Protein AF-0000000066808444 (afdb_homodimer)

Organism: Glycine max (NCBI:txid3847)

Foldseek 3Di:
DVVLLVVLLVVCVVVVQQDPVGGHLVSLQSSQVVVCVVVVHHGDSVNSVVVVVVVVVVVVVVCVVVVVVCPPPCVVPPPPD/DVVLLVVLLVVCVVVVQADPVGGHLVSLQSSQVSVCVVVVHHGDSVNSVVVVVVVVVVCVVVCVVVVVVPPPPPVVPPPPD

Radius of gyration: 19.54 Å; Cα contacts (8 Å, |Δi|>4): 117; chains: 2; bounding box: 28×51×64 Å

Sequence (162 aa):
MERVLADVLRDQRNLGNKGNGGWKRSALNAAATMLSTSFNVNVTSDNVKNRIKLWRSWYGIVSGILGQSGFDWDGTKHMITMERVLADVLRDQRNLGNKGNGGWKRSALNAAATMLSTSFNVNVTSDNVKNRIKLWRSWYGIVSGILGQSGFDWDGTKHMIT

Secondary structure (DSSP, 8-state):
-HHHHHHHHHHHHHTT-EETTEE-HHHHHHHHHHHHHHHTS---HHHHHHHHHHHHHHHHHHHHHHTTT------TT----/-HHHHHHHHHHHHHTT-EETTEE-HHHHHHHHHHHHHHHTS---HHHHHHHHHHHHHHHHHHHHHHTGGG-----TT----

Solvent-accessible surface area (backbone atoms only — not comparable to full-atom values): 9284 Å² total; per-residue (Å²): 107,70,65,58,52,50,50,44,48,38,52,33,42,76,73,60,38,46,56,98,89,41,72,38,68,67,42,34,42,49,42,15,50,50,52,15,67,76,67,74,50,91,49,46,40,67,55,46,52,53,48,51,52,49,50,52,54,50,48,54,54,52,31,64,58,71,46,56,71,64,70,65,70,75,62,75,63,72,68,69,125,108,69,65,58,52,49,51,45,48,38,53,34,40,74,74,60,38,47,57,98,88,41,71,37,68,67,41,35,41,50,42,13,50,50,51,14,66,76,65,73,49,93,51,46,39,67,56,46,50,53,50,51,51,50,50,52,55,49,46,53,54,50,32,64,58,70,46,57,74,62,68,65,70,72,66,74,66,71,68,69,125

pLDDT: mean 84.67, std 22.44, range [22.64, 98.81]

Structure (mmCIF, N/CA/C/O backbone):
data_AF-0000000066808444-model_v1
#
loop_
_entity.id
_entity.type
_entity.pdbx_description
1 polymer 'Myb/SANT-like domain-containing protein'
#
loop_
_atom_site.group_PDB
_atom_site.id
_atom_site.type_symbol
_atom_site.label_atom_id
_atom_site.label_alt_id
_atom_site.label_comp_id
_atom_site.label_asym_id
_atom_site.label_entity_id
_atom_site.label_seq_id
_atom_site.pdbx_PDB_ins_code
_atom_site.Cartn_x
_atom_site.Cartn_y
_atom_site.Cartn_z
_atom_site.occupancy
_atom_site.B_iso_or_equiv
_atom_site.auth_seq_id
_atom_site.auth_comp_id
_atom_site.auth_asym_id
_atom_site.auth_atom_id
_atom_site.pdbx_PDB_model_num
ATOM 1 N N . MET A 1 1 ? -6.371 2.93 10.336 1 91.88 1 MET A N 1
ATOM 2 C CA . MET A 1 1 ? -5.504 4.098 10.453 1 91.88 1 MET A CA 1
ATOM 3 C C . MET A 1 1 ? -4.996 4.531 9.078 1 91.88 1 MET A C 1
ATOM 5 O O . MET A 1 1 ? -5.074 5.711 8.727 1 91.88 1 MET A O 1
ATOM 9 N N . GLU A 1 2 ? -4.68 3.557 8.148 1 94.62 2 GLU A N 1
ATOM 10 C CA . GLU A 1 2 ? -4.09 3.893 6.855 1 94.62 2 GLU A CA 1
ATOM 11 C C . GLU A 1 2 ? -5.07 4.684 5.992 1 94.62 2 GLU A C 1
ATOM 13 O O . GLU A 1 2 ? -4.695 5.688 5.387 1 94.62 2 GLU A O 1
ATOM 18 N N . ARG A 1 3 ? -6.336 4.285 6.059 1 94.19 3 ARG A N 1
ATOM 19 C CA . ARG A 1 3 ? -7.344 4.953 5.238 1 94.19 3 ARG A CA 1
ATOM 20 C C . ARG A 1 3 ? -7.637 6.352 5.762 1 94.19 3 ARG A C 1
ATOM 22 O O . ARG A 1 3 ? -7.875 7.277 4.98 1 94.19 3 ARG A O 1
ATOM 29 N N . VAL A 1 4 ? -7.684 6.465 7.066 1 96.75 4 VAL A N 1
ATOM 30 C CA . VAL A 1 4 ? -7.934 7.773 7.664 1 96.75 4 VAL A CA 1
ATOM 31 C C . VAL A 1 4 ? -6.793 8.727 7.312 1 96.75 4 VAL A C 1
ATOM 33 O O . VAL A 1 4 ? -7.035 9.875 6.938 1 96.75 4 VAL A O 1
ATOM 36 N N . LEU A 1 5 ? -5.523 8.203 7.414 1 98.19 5 LEU A N 1
ATOM 37 C CA . LEU A 1 5 ? -4.375 9.023 7.051 1 98.19 5 LEU A CA 1
ATOM 38 C C . LEU A 1 5 ? -4.453 9.453 5.59 1 98.19 5 LEU A C 1
ATOM 40 O O . LEU A 1 5 ? -4.25 10.625 5.273 1 98.19 5 LEU A O 1
ATOM 44 N N . ALA A 1 6 ? -4.848 8.531 4.746 1 97.31 6 ALA A N 1
ATOM 45 C CA . ALA A 1 6 ? -4.961 8.828 3.322 1 97.31 6 ALA A CA 1
ATOM 46 C C . ALA A 1 6 ? -6.02 9.898 3.072 1 97.31 6 ALA A C 1
ATOM 48 O O . ALA A 1 6 ? -5.797 10.828 2.291 1 97.31 6 ALA A O 1
ATOM 49 N N . ASP A 1 7 ? -7.102 9.773 3.764 1 97.31 7 ASP A N 1
ATOM 50 C CA . ASP A 1 7 ? -8.188 10.734 3.596 1 97.31 7 ASP A CA 1
ATOM 51 C C . ASP A 1 7 ? -7.762 12.133 4.035 1 97.31 7 A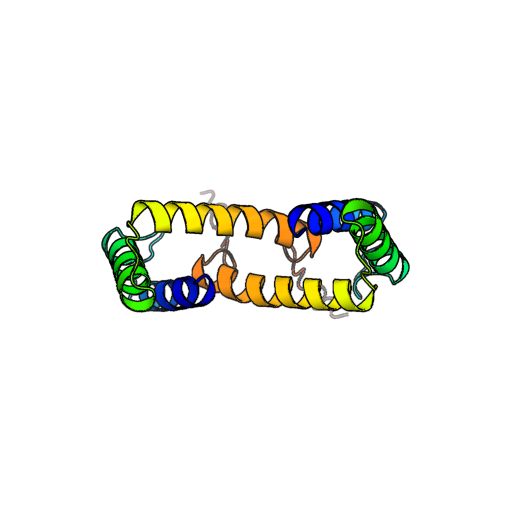SP A C 1
ATOM 53 O O . ASP A 1 7 ? -8.07 13.117 3.367 1 97.31 7 ASP A O 1
ATOM 57 N N . VAL A 1 8 ? -7.121 12.188 5.168 1 98 8 VAL A N 1
ATOM 58 C CA . VAL A 1 8 ? -6.684 13.477 5.695 1 98 8 VAL A CA 1
ATOM 59 C C . VAL A 1 8 ? -5.656 14.094 4.75 1 98 8 VAL A C 1
ATOM 61 O O . VAL A 1 8 ? -5.723 15.289 4.457 1 98 8 VAL A O 1
ATOM 64 N N . LEU A 1 9 ? -4.742 13.297 4.23 1 97.44 9 LEU A N 1
ATOM 65 C CA . LEU A 1 9 ? -3.721 13.82 3.326 1 97.44 9 LEU A CA 1
ATOM 66 C C . LEU A 1 9 ? -4.34 14.273 2.008 1 97.44 9 LEU A C 1
ATOM 68 O O . LEU A 1 9 ? -3.9 15.266 1.423 1 97.44 9 LEU A O 1
ATOM 72 N N . ARG A 1 10 ? -5.301 13.562 1.622 1 95.88 10 ARG A N 1
ATOM 73 C CA . ARG A 1 10 ? -6.027 13.984 0.428 1 95.88 10 ARG A CA 1
ATOM 74 C C . ARG A 1 10 ? -6.664 15.352 0.629 1 95.88 10 ARG A C 1
ATOM 76 O O . ARG A 1 10 ? -6.574 16.219 -0.242 1 95.88 10 ARG A O 1
ATOM 83 N N . ASP A 1 11 ? -7.309 15.547 1.787 1 97.25 11 ASP A N 1
ATOM 84 C CA . ASP A 1 11 ? -7.918 16.828 2.119 1 97.25 11 ASP A CA 1
ATOM 85 C C . ASP A 1 11 ? -6.871 17.938 2.172 1 97.25 11 ASP A C 1
ATOM 87 O O . ASP A 1 11 ? -7.09 19.031 1.652 1 97.25 11 ASP A O 1
ATOM 91 N N . GLN A 1 12 ? -5.727 17.609 2.789 1 96.88 12 GLN A N 1
ATOM 92 C CA . GLN A 1 12 ? -4.652 18.594 2.912 1 96.88 12 GLN A CA 1
ATOM 93 C C . GLN A 1 12 ? -4.078 18.953 1.546 1 96.88 12 GLN A C 1
ATOM 95 O O . GLN A 1 12 ? -3.758 20.125 1.287 1 96.88 12 GLN A O 1
ATOM 100 N N . ARG A 1 13 ? -3.982 18.016 0.699 1 94.56 13 ARG A N 1
ATOM 101 C CA . ARG A 1 13 ? -3.543 18.281 -0.667 1 94.56 13 ARG A CA 1
ATOM 102 C C . ARG A 1 13 ? -4.531 19.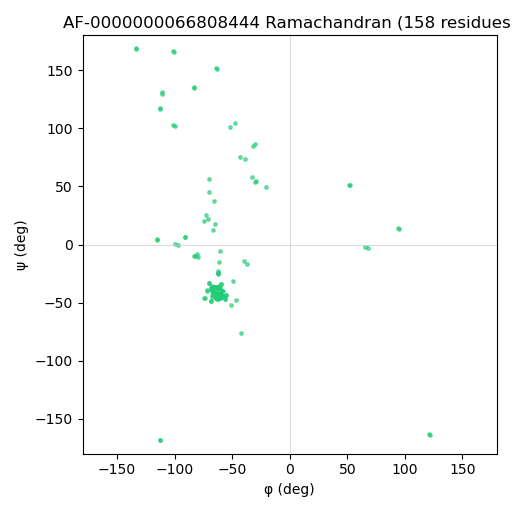203 -1.388 1 94.56 13 ARG A C 1
ATOM 104 O O . ARG A 1 13 ? -4.129 20.141 -2.068 1 94.56 13 ARG A O 1
ATOM 111 N N . ASN A 1 14 ? -5.785 18.938 -1.263 1 93.81 14 ASN A N 1
ATOM 112 C CA . ASN A 1 14 ? -6.828 19.734 -1.9 1 93.81 14 ASN A CA 1
ATOM 113 C C . ASN A 1 14 ? -6.832 21.172 -1.386 1 93.81 14 ASN A C 1
ATOM 115 O O . ASN A 1 14 ? -7.219 22.094 -2.107 1 93.81 14 ASN A O 1
ATOM 119 N N . LEU A 1 15 ? -6.324 21.375 -0.179 1 95.62 15 LEU A N 1
ATOM 120 C CA . LEU A 1 15 ? -6.23 22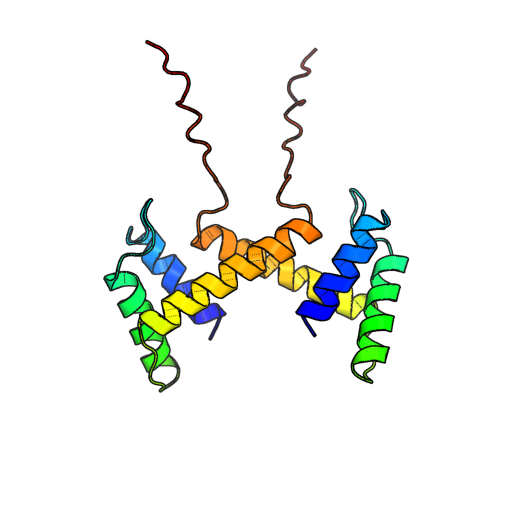.688 0.433 1 95.62 15 LEU A CA 1
ATOM 121 C C . LEU A 1 15 ? -4.984 23.422 -0.048 1 95.62 15 LEU A C 1
ATOM 123 O O . LEU A 1 15 ? -4.809 24.609 0.234 1 95.62 15 LEU A O 1
ATOM 127 N N . GLY A 1 16 ? -4.059 22.672 -0.788 1 93.19 16 GLY A N 1
ATOM 128 C CA . GLY A 1 16 ? -2.865 23.281 -1.342 1 93.19 16 GLY A CA 1
ATOM 129 C C . GLY A 1 16 ? -1.65 23.156 -0.443 1 93.19 16 GLY A C 1
ATOM 130 O O . GLY A 1 16 ? -0.668 23.875 -0.602 1 93.19 16 GLY A O 1
ATOM 131 N N . ASN A 1 17 ? -1.746 22.25 0.583 1 95.81 17 ASN A N 1
ATOM 132 C CA . ASN A 1 17 ? -0.676 22.156 1.57 1 95.81 17 ASN A CA 1
ATOM 133 C C . ASN A 1 17 ? 0.381 21.125 1.153 1 95.81 17 ASN A C 1
ATOM 135 O O . ASN A 1 17 ? 1.211 20.719 1.967 1 95.81 17 ASN A O 1
ATOM 139 N N . LYS A 1 18 ? 0.272 20.625 0.025 1 92.31 18 LYS A 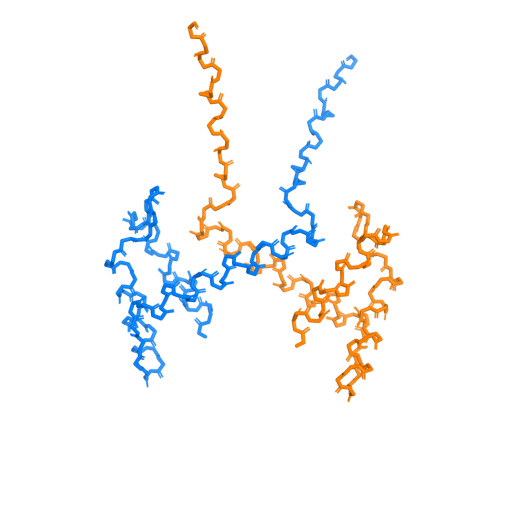N 1
ATOM 140 C CA . LYS A 1 18 ? 1.322 19.859 -0.625 1 92.31 18 LYS A CA 1
ATOM 141 C C . LYS A 1 18 ? 1.871 20.578 -1.848 1 92.31 18 LYS A C 1
ATOM 143 O O . LYS A 1 18 ? 1.113 20.953 -2.746 1 92.31 18 LYS A O 1
ATOM 148 N N . GLY A 1 19 ? 3.133 20.938 -1.825 1 81.75 19 GLY A N 1
ATOM 149 C CA . GLY A 1 19 ? 3.756 21.609 -2.949 1 81.75 19 GLY A CA 1
ATOM 150 C C . GLY A 1 19 ? 4.809 20.781 -3.646 1 81.75 19 GLY A C 1
ATOM 151 O O . GLY A 1 19 ? 4.859 19.562 -3.463 1 81.75 19 GLY A O 1
ATOM 152 N N . ASN A 1 20 ? 5.613 21.453 -4.562 1 78.19 20 ASN A N 1
ATOM 153 C CA . ASN A 1 20 ? 6.648 20.766 -5.324 1 78.19 20 ASN A CA 1
ATOM 154 C C . ASN A 1 20 ? 7.723 20.188 -4.406 1 78.19 20 ASN A C 1
ATOM 156 O O . ASN A 1 20 ? 8.336 19.172 -4.73 1 78.19 20 ASN A O 1
ATOM 160 N N . GLY A 1 21 ? 7.789 20.766 -3.262 1 81.69 21 GLY A N 1
ATOM 161 C CA . GLY A 1 21 ? 8.836 20.359 -2.342 1 81.69 21 GLY A CA 1
ATOM 162 C C . GLY A 1 21 ? 8.359 19.391 -1.287 1 81.69 21 GLY A C 1
ATOM 163 O O . GLY A 1 21 ? 9.109 19.016 -0.381 1 81.69 21 GLY A O 1
ATOM 164 N N . GLY A 1 22 ? 7.113 19.031 -1.324 1 90 22 GLY A N 1
ATOM 165 C CA . GLY A 1 22 ? 6.605 18.109 -0.317 1 90 22 GLY A CA 1
ATOM 166 C C . GLY A 1 22 ? 5.461 18.688 0.494 1 90 22 GLY A C 1
ATOM 167 O O . GLY A 1 22 ? 4.793 19.625 0.053 1 90 22 GLY A O 1
ATOM 168 N N . TRP A 1 23 ? 5.199 18.047 1.636 1 95.88 23 TRP A N 1
ATOM 169 C CA . TRP A 1 23 ? 4.105 18.438 2.518 1 95.88 23 TRP A CA 1
ATOM 170 C C . TRP A 1 23 ? 4.531 19.594 3.426 1 95.88 23 TRP A C 1
ATOM 172 O O . TRP A 1 23 ? 5.648 19.594 3.951 1 95.88 23 TRP A O 1
ATOM 182 N N . LYS A 1 24 ? 3.666 20.609 3.566 1 96.31 24 LYS A N 1
ATOM 183 C CA . LYS A 1 24 ? 3.855 21.625 4.59 1 96.31 24 LYS A CA 1
ATOM 184 C C . LYS A 1 24 ? 3.777 21.031 5.992 1 96.31 24 LYS A C 1
ATOM 186 O O . LYS A 1 24 ? 3.012 20.094 6.227 1 96.31 24 LYS A O 1
ATOM 191 N N . ARG A 1 25 ? 4.453 21.641 6.84 1 96.5 25 ARG A N 1
ATOM 192 C CA . ARG A 1 25 ? 4.453 21.156 8.219 1 96.5 25 ARG A CA 1
ATOM 193 C C . ARG A 1 25 ? 3.045 21.156 8.805 1 96.5 25 ARG A C 1
ATOM 195 O O . ARG A 1 25 ? 2.686 20.281 9.594 1 96.5 25 ARG A O 1
ATOM 202 N N . SER A 1 26 ? 2.332 22.172 8.469 1 97 26 SER A N 1
ATOM 203 C CA . SER A 1 26 ? 0.971 22.297 8.969 1 97 26 SER A CA 1
ATOM 204 C C . SER A 1 26 ? 0.1 21.125 8.539 1 97 26 SER A C 1
ATOM 206 O O . SER A 1 26 ? -0.781 20.703 9.289 1 97 26 SER A O 1
ATOM 208 N N . ALA A 1 27 ? 0.337 20.594 7.367 1 98.19 27 ALA A N 1
ATOM 209 C CA . ALA A 1 27 ? -0.417 19.453 6.863 1 98.19 27 ALA A CA 1
ATOM 210 C C . ALA A 1 27 ? -0.11 18.203 7.676 1 98.19 27 ALA A C 1
ATOM 212 O O . ALA A 1 27 ? -1.021 17.453 8.047 1 98.19 27 ALA A O 1
ATOM 213 N N . LEU A 1 28 ? 1.2 18.047 7.938 1 98.38 28 LEU A N 1
ATOM 214 C CA . LEU A 1 28 ? 1.621 16.891 8.711 1 98.38 28 LEU A CA 1
ATOM 215 C C . LEU A 1 28 ? 1.073 16.953 10.133 1 98.38 28 LEU A C 1
ATOM 217 O O . LEU A 1 28 ? 0.635 15.945 10.688 1 98.38 28 LEU A O 1
ATOM 221 N N . ASN A 1 29 ? 1.047 18.172 10.648 1 98.62 29 ASN A N 1
ATOM 222 C CA . ASN A 1 29 ? 0.491 18.375 11.984 1 98.62 29 ASN A CA 1
ATOM 223 C C . ASN A 1 29 ? -1.005 18.078 12.016 1 98.62 29 ASN A C 1
ATOM 225 O O . ASN A 1 29 ? -1.503 17.5 12.984 1 98.62 29 ASN A O 1
ATOM 229 N N . ALA A 1 30 ? -1.671 18.531 10.953 1 98.5 30 ALA A N 1
ATOM 230 C CA . ALA A 1 30 ? -3.107 18.281 10.875 1 98.5 30 ALA A CA 1
ATOM 231 C C . ALA A 1 30 ? -3.406 16.797 10.836 1 98.5 30 ALA A C 1
ATOM 233 O O . ALA A 1 30 ? -4.32 16.312 11.516 1 98.5 30 ALA A O 1
ATOM 234 N N . ALA A 1 31 ? -2.654 16.062 10.078 1 98.69 31 ALA A N 1
ATOM 235 C CA . ALA A 1 31 ? -2.824 14.609 9.984 1 98.69 31 ALA A CA 1
ATOM 236 C C . ALA A 1 31 ? -2.529 13.93 11.32 1 98.69 31 ALA A C 1
ATOM 238 O O . ALA A 1 31 ? -3.283 13.062 11.758 1 98.69 31 ALA A O 1
ATOM 239 N N . ALA A 1 32 ? -1.476 14.375 11.945 1 98.81 32 ALA A N 1
ATOM 240 C CA . ALA A 1 32 ? -1.107 13.812 13.242 1 98.81 32 ALA A CA 1
ATOM 241 C C . ALA A 1 32 ? -2.211 14.039 14.273 1 98.81 32 ALA A C 1
ATOM 243 O O . ALA A 1 32 ? -2.578 13.125 15.008 1 98.81 32 ALA A O 1
ATOM 244 N N . THR A 1 33 ? -2.734 15.266 14.32 1 98.56 33 THR A N 1
ATOM 245 C CA . THR A 1 33 ? -3.799 15.633 15.242 1 98.56 33 THR A CA 1
ATOM 246 C C . THR A 1 33 ? -5.051 14.797 14.992 1 98.56 33 THR A C 1
ATOM 248 O O . THR A 1 33 ? -5.656 14.281 15.93 1 98.56 33 THR A O 1
ATOM 251 N N . MET A 1 34 ? -5.363 14.664 13.727 1 98.5 34 MET A N 1
ATOM 252 C CA . MET A 1 34 ? -6.555 13.898 13.375 1 98.5 34 MET A CA 1
ATOM 253 C C . MET A 1 34 ? -6.398 12.438 13.781 1 98.5 34 MET A C 1
ATOM 255 O O . MET A 1 34 ? -7.324 11.836 14.328 1 98.5 34 MET A O 1
ATOM 259 N N . LEU A 1 35 ? -5.262 11.852 13.508 1 98.5 35 LEU A N 1
ATOM 260 C CA . LEU A 1 35 ? -5.016 10.469 13.883 1 98.5 35 LEU A CA 1
ATOM 261 C C . LEU A 1 35 ? -5.035 10.297 15.398 1 98.5 35 LEU A C 1
ATOM 263 O O . LEU A 1 35 ? -5.637 9.352 15.914 1 98.5 35 LEU A O 1
ATOM 267 N N . SER A 1 36 ? -4.422 11.227 16.047 1 98.56 36 SER A N 1
ATOM 268 C CA . SER A 1 36 ? -4.363 11.164 17.5 1 98.56 36 SER A CA 1
ATOM 269 C C . SER A 1 36 ? -5.754 11.242 18.109 1 98.56 36 SER A C 1
ATOM 271 O O . SER A 1 36 ? -6.086 10.477 19.016 1 98.56 36 SER A O 1
ATOM 273 N N . THR A 1 37 ? -6.555 12.18 17.656 1 97.88 37 THR A N 1
ATOM 274 C CA . THR A 1 37 ? -7.906 12.398 18.172 1 97.88 37 THR A CA 1
ATOM 275 C C . THR A 1 37 ? -8.812 11.219 17.828 1 97.88 37 THR A C 1
ATOM 277 O O . THR A 1 37 ? -9.562 10.734 18.672 1 97.88 37 THR A O 1
ATOM 280 N N . SER A 1 38 ? -8.711 10.703 16.609 1 97.44 38 SER A N 1
ATOM 281 C CA . SER A 1 38 ? -9.594 9.648 16.125 1 97.44 38 SER A CA 1
ATOM 282 C C . SER A 1 38 ? -9.312 8.32 16.828 1 97.44 38 SER A C 1
ATOM 284 O O . SER A 1 38 ? -10.234 7.539 17.078 1 97.44 38 SER A O 1
ATOM 286 N N . PHE A 1 39 ? -8.086 8.078 17.172 1 97.88 39 PHE A N 1
ATOM 287 C CA . PHE A 1 39 ? -7.707 6.766 17.688 1 97.88 39 PHE A CA 1
ATOM 288 C C . PHE A 1 39 ? -7.246 6.867 19.141 1 97.88 39 PHE A C 1
ATOM 290 O O . PHE A 1 39 ? -6.879 5.859 19.75 1 97.88 39 PHE A O 1
ATOM 297 N N . ASN A 1 40 ? -7.312 8 19.734 1 97.81 40 ASN A N 1
ATOM 298 C CA . ASN A 1 40 ? -6.898 8.234 21.109 1 97.81 40 ASN A CA 1
ATOM 299 C C . ASN A 1 40 ? -5.477 7.73 21.359 1 97.81 40 ASN A C 1
ATOM 301 O O . ASN A 1 40 ? -5.238 6.969 22.2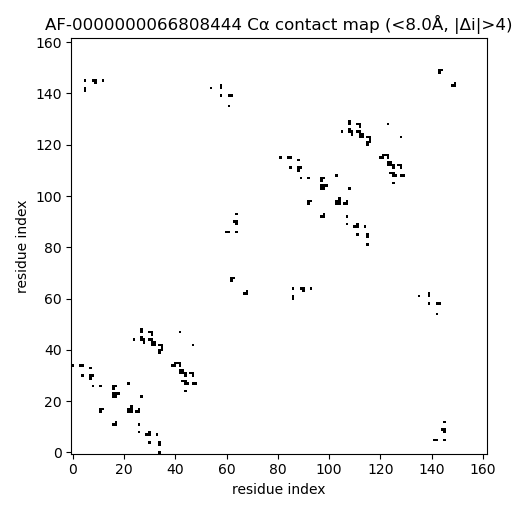97 1 97.81 40 ASN A O 1
ATOM 305 N N . VAL A 1 41 ? -4.504 8.125 20.516 1 98.06 41 VAL A N 1
ATOM 306 C CA . VAL A 1 41 ? -3.076 7.836 20.594 1 98.06 41 VAL A CA 1
ATOM 307 C C . VAL A 1 41 ? -2.277 9.117 20.359 1 98.06 41 VAL A C 1
ATOM 309 O O . VAL A 1 41 ? -2.836 10.141 19.953 1 98.06 41 VAL A O 1
ATOM 312 N N . ASN A 1 42 ? -1.011 9.008 20.625 1 98.12 42 ASN A N 1
ATOM 313 C CA . ASN A 1 42 ? -0.122 10.141 20.391 1 98.12 42 ASN A CA 1
ATOM 314 C C . ASN A 1 42 ? 0.662 9.977 19.094 1 98.12 42 ASN A C 1
ATOM 316 O O . ASN A 1 42 ? 1.622 9.211 19.031 1 98.12 42 ASN A O 1
ATOM 320 N N . VAL A 1 43 ? 0.28 10.633 18.094 1 98.38 43 VAL A N 1
ATOM 321 C CA . VAL A 1 43 ? 0.937 10.617 16.781 1 98.38 43 VAL A CA 1
ATOM 322 C C . VAL A 1 43 ? 1.595 11.969 16.531 1 98.38 43 VAL A C 1
ATOM 324 O O . VAL A 1 43 ? 0.981 13.016 16.75 1 98.38 43 VAL A O 1
ATOM 327 N N . THR A 1 44 ? 2.852 11.977 16.125 1 98.5 44 THR A N 1
ATOM 328 C CA . THR A 1 44 ? 3.57 13.203 15.812 1 98.5 44 THR A CA 1
ATOM 329 C C . THR A 1 44 ? 3.635 13.422 14.305 1 98.5 44 THR A C 1
ATOM 331 O O . THR A 1 44 ? 3.365 12.5 13.531 1 98.5 44 THR A O 1
ATOM 334 N N . SER A 1 45 ? 4.004 14.617 13.922 1 98 45 SER A N 1
ATOM 335 C CA . SER A 1 45 ? 4.203 14.93 12.508 1 98 45 SER A CA 1
ATOM 336 C C . SER A 1 45 ? 5.305 14.07 11.898 1 98 45 SER A C 1
ATOM 338 O O . SER A 1 45 ? 5.227 13.688 10.734 1 98 45 SER A O 1
ATOM 340 N N . ASP A 1 46 ? 6.316 13.789 12.672 1 98.12 46 ASP A N 1
ATOM 341 C CA . ASP A 1 46 ? 7.41 12.953 12.188 1 98.12 46 ASP A CA 1
ATOM 342 C C . ASP A 1 46 ? 6.938 11.531 11.914 1 98.12 46 ASP A C 1
ATOM 344 O O . ASP A 1 46 ? 7.41 10.883 10.977 1 98.12 46 ASP A O 1
ATOM 348 N N . ASN A 1 47 ? 5.992 11 12.758 1 98.44 47 ASN A N 1
ATOM 349 C CA . ASN A 1 47 ? 5.391 9.695 12.492 1 98.44 47 ASN A CA 1
ATOM 350 C C . ASN A 1 47 ? 4.68 9.672 11.148 1 98.44 47 ASN A C 1
ATOM 352 O O . ASN A 1 47 ? 4.793 8.695 10.398 1 98.44 47 ASN A O 1
ATOM 356 N N . VAL A 1 48 ? 3.979 10.703 10.938 1 98.25 48 VAL A N 1
ATOM 357 C CA . VAL A 1 48 ? 3.219 10.797 9.695 1 98.25 48 VAL A CA 1
ATOM 358 C C . VAL A 1 48 ? 4.176 10.836 8.508 1 98.25 48 VAL A C 1
ATOM 360 O O . VAL A 1 48 ? 3.986 10.117 7.523 1 98.25 48 VAL A O 1
ATOM 363 N N . LYS A 1 49 ? 5.156 11.656 8.672 1 97.38 49 LYS A N 1
ATOM 364 C CA . LYS A 1 49 ? 6.168 11.773 7.629 1 97.38 49 LYS A CA 1
ATOM 365 C C . LYS A 1 49 ? 6.797 10.414 7.32 1 97.38 49 LYS A C 1
ATOM 367 O O . LYS A 1 49 ? 6.957 10.055 6.152 1 97.38 49 LYS A O 1
ATOM 372 N N . ASN A 1 50 ? 7.152 9.734 8.281 1 97.62 50 ASN A N 1
ATOM 373 C CA . ASN A 1 50 ? 7.766 8.422 8.102 1 97.62 50 ASN A CA 1
ATOM 374 C C . ASN A 1 50 ? 6.809 7.434 7.449 1 97.62 50 ASN A C 1
ATOM 376 O O . ASN A 1 50 ? 7.227 6.586 6.656 1 97.62 50 ASN A O 1
ATOM 380 N N . ARG A 1 51 ? 5.512 7.578 7.84 1 97.56 51 ARG A N 1
ATOM 381 C CA . ARG A 1 51 ? 4.516 6.691 7.242 1 97.56 51 ARG A CA 1
ATOM 382 C C . ARG A 1 51 ? 4.371 6.961 5.75 1 97.56 51 ARG A C 1
ATOM 384 O O . ARG A 1 51 ? 4.219 6.027 4.957 1 97.56 51 ARG A O 1
ATOM 391 N N . ILE A 1 52 ? 4.461 8.203 5.418 1 95.69 52 ILE A N 1
ATOM 392 C CA . ILE A 1 52 ? 4.383 8.57 4.008 1 95.69 52 ILE A CA 1
ATOM 393 C C . ILE A 1 52 ? 5.57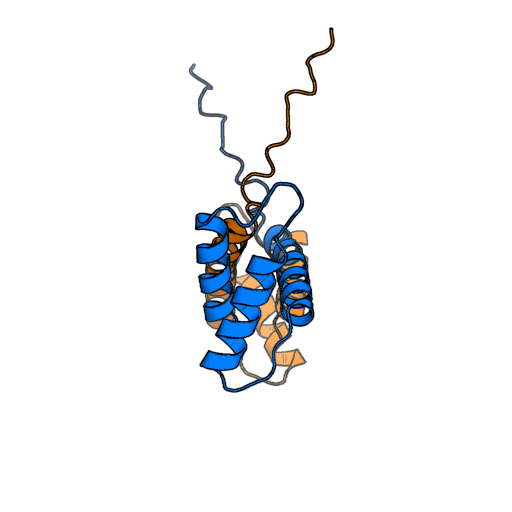8 7.992 3.256 1 95.69 52 ILE A C 1
ATOM 395 O O . ILE A 1 52 ? 5.434 7.508 2.129 1 95.69 52 ILE A O 1
ATOM 399 N N . LYS A 1 53 ? 6.73 8.039 3.879 1 95.31 53 LYS A N 1
ATOM 400 C CA . LYS A 1 53 ? 7.922 7.434 3.283 1 95.31 53 LYS A CA 1
ATOM 401 C C . LYS A 1 53 ? 7.711 5.949 3.016 1 95.31 53 LYS A C 1
ATOM 403 O O . LYS A 1 53 ? 8.141 5.43 1.982 1 95.31 53 LYS A O 1
ATOM 408 N N . LEU A 1 54 ? 7.043 5.258 3.938 1 95.5 54 LEU A N 1
ATOM 409 C CA . LEU A 1 54 ? 6.766 3.838 3.768 1 95.5 54 LEU A CA 1
ATOM 410 C C . LEU A 1 54 ? 5.781 3.607 2.625 1 95.5 54 LEU A C 1
ATOM 412 O O . LEU A 1 54 ? 5.926 2.652 1.859 1 95.5 54 LEU A O 1
ATOM 416 N N . TRP A 1 55 ? 4.797 4.473 2.518 1 94.12 55 TRP A N 1
ATOM 417 C CA . TRP A 1 55 ? 3.857 4.398 1.401 1 94.12 55 TRP A CA 1
ATOM 418 C C . TRP A 1 55 ? 4.59 4.496 0.067 1 94.12 55 TRP A C 1
ATOM 420 O O . TRP A 1 55 ? 4.328 3.715 -0.85 1 94.12 55 TRP A O 1
ATOM 430 N N . ARG A 1 56 ? 5.547 5.453 0.001 1 91.88 56 ARG A N 1
ATOM 431 C CA . ARG A 1 56 ? 6.297 5.676 -1.231 1 91.88 56 ARG A CA 1
ATOM 432 C C . ARG A 1 56 ? 7.133 4.449 -1.589 1 91.88 56 ARG A C 1
ATOM 434 O O . ARG A 1 56 ? 7.203 4.059 -2.756 1 91.88 56 ARG A O 1
ATOM 441 N N . SER A 1 57 ? 7.758 3.949 -0.585 1 93.19 57 SER A N 1
ATOM 442 C CA . SER A 1 57 ? 8.578 2.764 -0.813 1 93.19 57 SER A CA 1
ATOM 443 C C . SER A 1 57 ? 7.734 1.603 -1.333 1 93.19 57 SER A C 1
ATOM 445 O O . SER A 1 57 ? 8.102 0.952 -2.312 1 93.19 57 SER A O 1
ATOM 447 N N . TRP A 1 58 ?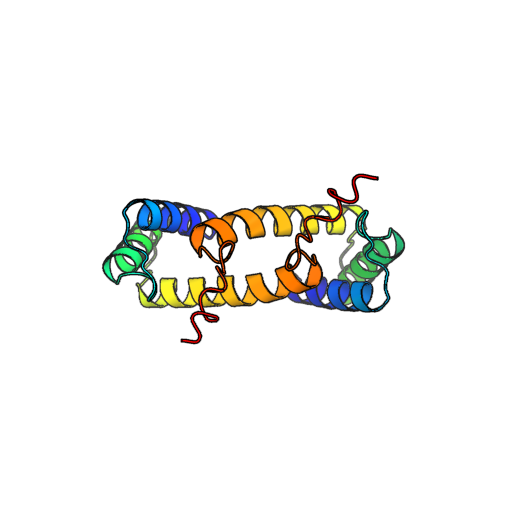 6.586 1.398 -0.689 1 93.12 58 TRP A N 1
ATOM 448 C CA . TRP A 1 58 ? 5.695 0.309 -1.073 1 93.12 58 TRP A CA 1
ATOM 449 C C . TRP A 1 58 ? 5.078 0.569 -2.443 1 93.12 58 TRP A C 1
ATOM 451 O O . TRP A 1 58 ? 4.875 -0.362 -3.227 1 93.12 58 TRP A O 1
ATOM 461 N N . TYR A 1 59 ? 4.754 1.83 -2.689 1 89.25 59 TYR A N 1
ATOM 462 C CA . TYR A 1 59 ? 4.266 2.221 -4.008 1 89.25 59 TYR A CA 1
ATOM 463 C C . TYR A 1 59 ? 5.25 1.817 -5.098 1 89.25 59 TYR A C 1
ATOM 465 O O . TYR A 1 59 ? 4.855 1.28 -6.133 1 89.25 59 TYR A O 1
ATOM 473 N N . GLY A 1 60 ? 6.484 2.021 -4.883 1 89.31 60 GLY A N 1
ATOM 474 C CA . GLY A 1 60 ? 7.52 1.644 -5.832 1 89.31 60 GLY A CA 1
ATOM 475 C C . GLY A 1 60 ? 7.555 0.153 -6.113 1 89.31 60 GLY A C 1
ATOM 476 O O . GLY A 1 60 ? 7.652 -0.266 -7.27 1 89.31 60 GLY A O 1
ATOM 477 N N . ILE A 1 61 ? 7.426 -0.597 -5.152 1 91.31 61 ILE A N 1
ATOM 478 C CA . ILE A 1 61 ? 7.48 -2.051 -5.258 1 91.31 61 ILE A CA 1
ATOM 479 C C . ILE A 1 61 ? 6.266 -2.559 -6.023 1 91.31 61 ILE A C 1
ATOM 481 O O . ILE A 1 61 ? 6.402 -3.305 -6.996 1 91.31 61 ILE A O 1
ATOM 485 N N . VAL A 1 62 ? 5.082 -2.088 -5.621 1 91.62 62 VAL A N 1
ATOM 486 C CA . VAL A 1 62 ? 3.832 -2.562 -6.207 1 91.62 62 VAL A CA 1
ATOM 487 C C . VAL A 1 62 ? 3.736 -2.109 -7.66 1 91.62 62 VAL A C 1
ATOM 489 O O . VAL A 1 62 ? 3.287 -2.867 -8.523 1 91.62 62 VAL A O 1
ATOM 492 N N . SER A 1 63 ? 4.215 -0.884 -7.938 1 87.69 63 SER A N 1
ATOM 493 C CA . SER A 1 63 ? 4.207 -0.379 -9.305 1 87.69 63 SER A CA 1
ATOM 494 C C . SER A 1 63 ? 5.066 -1.246 -10.219 1 87.69 63 SER A C 1
ATOM 496 O O . SER A 1 63 ? 4.699 -1.499 -11.367 1 87.69 63 SER A O 1
ATOM 498 N N . GLY A 1 64 ? 6.215 -1.647 -9.773 1 88.12 64 GLY A N 1
ATOM 499 C CA . GLY A 1 64 ? 7.086 -2.516 -10.547 1 88.12 64 GLY A CA 1
ATOM 500 C C . GLY A 1 64 ? 6.473 -3.871 -10.836 1 88.12 64 GLY A C 1
ATOM 501 O O . GLY A 1 64 ? 6.645 -4.414 -11.93 1 88.12 64 GLY A O 1
ATOM 502 N N . ILE A 1 65 ? 5.773 -4.391 -9.914 1 90.81 65 ILE A N 1
ATOM 503 C CA . ILE A 1 65 ? 5.152 -5.703 -10.039 1 90.81 65 ILE A CA 1
ATOM 504 C C . ILE A 1 65 ? 3.959 -5.621 -10.992 1 90.81 65 ILE A C 1
ATOM 506 O O . ILE A 1 65 ? 3.816 -6.453 -11.891 1 90.81 65 ILE A O 1
ATOM 510 N N . LEU A 1 66 ? 3.129 -4.652 -10.844 1 84.06 66 LEU A N 1
ATOM 511 C CA . LEU A 1 66 ? 1.879 -4.523 -11.578 1 84.06 66 LEU A CA 1
ATOM 512 C C . LEU A 1 66 ? 2.129 -3.957 -12.977 1 84.06 66 LEU A C 1
ATOM 514 O O . LEU A 1 66 ? 1.315 -4.148 -13.883 1 84.06 66 LEU A O 1
ATOM 518 N N . GLY A 1 67 ? 3.414 -3.537 -13.188 1 72.31 67 GLY A N 1
ATOM 519 C CA . GLY A 1 67 ? 3.74 -2.945 -14.477 1 72.31 67 GLY A CA 1
ATOM 520 C C . GLY A 1 67 ? 3.029 -1.628 -14.727 1 72.31 67 GLY A C 1
ATOM 521 O O . GLY A 1 67 ? 2.816 -1.239 -15.875 1 72.31 67 GLY A O 1
ATOM 522 N N . GLN A 1 68 ? 2.248 -1.2 -13.883 1 58.97 68 GLN A N 1
ATOM 523 C CA . GLN A 1 68 ? 1.576 0.085 -14.039 1 58.97 68 GLN A CA 1
ATOM 524 C C . GLN A 1 68 ? 2.584 1.228 -14.117 1 58.97 68 GLN A C 1
ATOM 526 O O . GLN A 1 68 ? 2.205 2.385 -14.32 1 58.97 68 GLN A O 1
ATOM 531 N N . SER A 1 69 ? 3.832 0.919 -13.922 1 50.84 69 SER A N 1
ATOM 532 C CA . SER A 1 69 ? 4.527 2.129 -14.359 1 50.84 69 SER A CA 1
ATOM 533 C C . SER A 1 69 ? 3.926 2.682 -15.641 1 50.84 69 SER A C 1
ATOM 535 O O . SER A 1 69 ? 3.723 3.891 -15.773 1 50.84 69 SER A O 1
ATOM 537 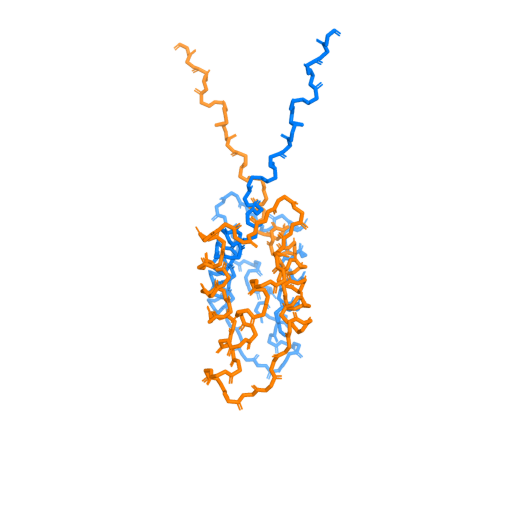N N . GLY A 1 70 ? 4.305 1.911 -16.938 1 42.69 70 GLY A N 1
ATOM 538 C CA . GLY A 1 70 ? 3.945 2.24 -18.297 1 42.69 70 GLY A CA 1
ATOM 539 C C . GLY A 1 70 ? 2.455 2.133 -18.562 1 42.69 70 GLY A C 1
ATOM 540 O O . GLY A 1 70 ? 1.946 1.047 -18.859 1 42.69 70 GLY A O 1
ATOM 541 N N . PHE A 1 71 ? 1.48 2.361 -17.969 1 42.88 71 PHE A N 1
ATOM 542 C CA . PHE A 1 71 ? 0.285 2.598 -18.766 1 42.88 71 PHE A CA 1
ATOM 543 C C . PHE A 1 71 ? 0.656 2.988 -20.203 1 42.88 71 PHE A C 1
ATOM 545 O O . PHE A 1 71 ? 1.102 4.109 -20.438 1 42.88 71 PHE A O 1
ATOM 552 N N . ASP A 1 72 ? 1.454 2.312 -20.828 1 37.84 72 ASP A N 1
ATOM 553 C CA . ASP A 1 72 ? 1.672 2.465 -22.266 1 37.84 72 ASP A CA 1
ATOM 554 C C . ASP A 1 72 ? 0.355 2.719 -23 1 37.84 72 ASP A C 1
ATOM 556 O O . ASP A 1 72 ? -0.555 1.889 -22.953 1 37.84 72 ASP A O 1
ATOM 560 N N . TRP A 1 73 ? -0.203 3.867 -22.891 1 35.41 73 TRP A N 1
ATOM 561 C CA . TRP A 1 73 ? -1.079 4.309 -23.969 1 35.41 73 TRP A CA 1
ATOM 562 C C . TRP A 1 73 ? -0.606 3.764 -25.312 1 35.41 73 TRP A C 1
ATOM 564 O O . TRP A 1 73 ? 0.568 3.9 -25.672 1 35.41 73 TRP A O 1
ATOM 574 N N . ASP A 1 74 ? -0.992 2.484 -25.703 1 37.28 74 ASP A N 1
ATOM 575 C CA . ASP A 1 74 ? -0.929 2.24 -27.141 1 37.28 74 ASP A CA 1
ATOM 576 C C . ASP A 1 74 ? -1.153 3.529 -27.922 1 37.28 74 ASP A C 1
ATOM 578 O O . ASP A 1 74 ? -2.258 4.074 -27.938 1 37.28 74 ASP A O 1
ATOM 582 N N . GLY A 1 75 ? -0.5 4.551 -27.766 1 32.81 75 GLY A N 1
ATOM 583 C CA . GLY A 1 75 ? -0.452 5.57 -28.812 1 32.81 75 GLY A CA 1
ATOM 584 C C . GLY A 1 75 ? -0.363 4.992 -30.203 1 32.81 75 GLY A C 1
ATOM 585 O O . GLY A 1 75 ? -0.17 5.727 -31.172 1 32.81 75 GLY A O 1
ATOM 586 N N . THR A 1 76 ? -0.062 3.746 -30.406 1 32.84 76 THR A N 1
ATOM 587 C CA . THR A 1 76 ? -0.159 3.553 -31.844 1 32.84 76 THR A CA 1
ATOM 588 C C . THR A 1 76 ? -1.598 3.738 -32.312 1 32.84 76 THR A C 1
ATOM 590 O O . THR A 1 76 ? -2.367 2.777 -32.375 1 32.84 76 THR A O 1
ATOM 593 N N . LYS A 1 77 ? -2.604 4.348 -31.641 1 35.12 77 LYS A N 1
ATOM 594 C CA . LYS A 1 77 ? -3.73 4.57 -32.562 1 35.12 77 LYS A CA 1
ATOM 595 C C . LYS A 1 77 ? -3.262 5.156 -33.875 1 35.12 77 LYS A C 1
ATOM 597 O O . LYS A 1 77 ? -4.043 5.25 -34.812 1 35.12 77 LYS A O 1
ATOM 602 N N . HIS A 1 78 ? -2.416 6.195 -33.969 1 34.69 78 HIS A N 1
ATOM 603 C CA . HIS A 1 78 ? -2.559 6.891 -35.219 1 34.69 78 HIS A CA 1
ATOM 604 C C . HIS A 1 78 ? -1.945 6.082 -36.375 1 34.69 78 HIS A C 1
ATOM 606 O O . HIS A 1 78 ? -0.932 6.484 -36.938 1 34.69 78 HIS A O 1
ATOM 612 N N . MET A 1 79 ? -1.727 4.805 -36.312 1 27.03 79 MET A N 1
ATOM 613 C CA . MET A 1 79 ? -1.282 4.5 -37.688 1 27.03 79 MET A CA 1
ATOM 614 C C . MET A 1 79 ? -2.434 4.629 -38.656 1 27.03 79 MET A C 1
ATOM 616 O O . MET A 1 79 ? -3.322 3.777 -38.719 1 27.03 79 MET A O 1
ATOM 620 N N . ILE A 1 80 ? -3.148 5.824 -38.75 1 29.08 80 ILE A N 1
ATOM 621 C CA . ILE A 1 80 ? -3.986 5.91 -39.938 1 29.08 80 ILE A CA 1
ATOM 622 C C . ILE A 1 80 ? -3.176 5.504 -41.188 1 29.08 80 ILE A C 1
ATOM 624 O O . ILE A 1 80 ? -2.078 6.016 -41.406 1 29.08 80 ILE A O 1
ATOM 628 N N . THR A 1 81 ? -3.516 4.234 -41.625 1 22.64 81 THR A N 1
ATOM 629 C CA . THR A 1 81 ? -3.461 4.195 -43.094 1 22.64 81 THR A CA 1
ATOM 630 C C . THR A 1 81 ? -4.336 5.293 -43.688 1 22.64 81 THR A C 1
ATOM 632 O O . THR A 1 81 ? -5.293 5.746 -43.062 1 22.64 81 THR A O 1
ATOM 635 N N . MET B 1 1 ? 3.678 -11.094 5.328 1 91.88 1 MET B N 1
ATOM 636 C CA . MET B 1 1 ? 3.008 -11.773 4.223 1 91.88 1 MET B CA 1
ATOM 637 C C . MET B 1 1 ? 3.008 -10.898 2.971 1 91.88 1 MET B C 1
ATOM 639 O O . MET B 1 1 ? 3.365 -11.367 1.886 1 91.88 1 MET B O 1
ATOM 643 N N . GLU B 1 2 ? 2.834 -9.539 3.113 1 94.69 2 GLU B N 1
ATOM 644 C CA . GLU B 1 2 ? 2.717 -8.648 1.961 1 94.69 2 GLU B CA 1
ATOM 645 C C . GLU B 1 2 ? 4.016 -8.609 1.163 1 94.69 2 GLU B C 1
ATOM 647 O O . GLU B 1 2 ? 3.998 -8.688 -0.067 1 94.69 2 GLU B O 1
ATOM 652 N N . ARG B 1 3 ? 5.141 -8.602 1.884 1 94.25 3 ARG B N 1
ATOM 653 C CA . ARG B 1 3 ? 6.434 -8.516 1.212 1 94.25 3 ARG B CA 1
ATOM 654 C C . ARG B 1 3 ? 6.77 -9.82 0.505 1 94.25 3 ARG B C 1
ATOM 656 O O . ARG B 1 3 ? 7.367 -9.82 -0.573 1 94.25 3 ARG B O 1
ATOM 663 N N . VAL B 1 4 ? 6.43 -10.914 1.149 1 96.75 4 VAL B N 1
ATOM 664 C CA . VAL B 1 4 ? 6.684 -12.219 0.544 1 96.75 4 VAL B CA 1
ATOM 665 C C . VAL B 1 4 ? 5.859 -12.367 -0.734 1 96.75 4 VAL B C 1
ATOM 667 O O . VAL B 1 4 ? 6.371 -12.812 -1.763 1 96.75 4 VAL B O 1
ATOM 670 N N . LEU B 1 5 ? 4.551 -11.938 -0.643 1 98.19 5 LEU B N 1
ATOM 671 C CA . LEU B 1 5 ? 3.697 -11.984 -1.826 1 98.19 5 LEU B CA 1
ATOM 672 C C . LEU B 1 5 ? 4.273 -11.133 -2.949 1 98.19 5 LEU B C 1
ATOM 674 O O . LEU B 1 5 ? 4.352 -11.57 -4.098 1 98.19 5 LEU B O 1
ATOM 678 N N . ALA B 1 6 ? 4.758 -9.961 -2.6 1 97.31 6 ALA B N 1
ATOM 679 C CA . ALA B 1 6 ? 5.34 -9.055 -3.59 1 97.31 6 ALA B CA 1
ATOM 680 C C . ALA B 1 6 ? 6.574 -9.68 -4.242 1 97.31 6 ALA B C 1
ATOM 682 O O . ALA B 1 6 ? 6.734 -9.609 -5.461 1 97.31 6 ALA B O 1
ATOM 683 N N . ASP B 1 7 ? 7.371 -10.289 -3.424 1 97.31 7 ASP B N 1
ATOM 684 C CA . ASP B 1 7 ? 8.594 -10.914 -3.936 1 97.31 7 ASP B CA 1
ATOM 685 C C . ASP B 1 7 ? 8.266 -12.047 -4.902 1 97.31 7 ASP B C 1
ATOM 687 O O . ASP B 1 7 ? 8.906 -12.18 -5.945 1 97.31 7 ASP B O 1
ATOM 691 N N . VAL B 1 8 ? 7.336 -12.867 -4.508 1 98.06 8 VAL B N 1
ATOM 692 C CA . VAL B 1 8 ? 6.965 -14 -5.34 1 98.06 8 VAL B CA 1
ATOM 693 C C . VAL B 1 8 ? 6.371 -13.508 -6.656 1 98.06 8 VAL B C 1
ATOM 695 O O . VAL B 1 8 ? 6.699 -14.023 -7.727 1 98.06 8 VAL B O 1
ATOM 698 N N . LEU B 1 9 ? 5.543 -12.477 -6.605 1 97.38 9 LEU B N 1
ATOM 699 C CA . LEU B 1 9 ? 4.926 -11.945 -7.816 1 97.38 9 LEU B CA 1
ATOM 700 C C . LEU B 1 9 ? 5.969 -11.289 -8.719 1 97.38 9 LEU B C 1
ATOM 702 O O . LEU B 1 9 ? 5.883 -11.383 -9.945 1 97.38 9 LEU B O 1
ATOM 706 N N . ARG B 1 10 ? 6.875 -10.688 -8.094 1 95.75 10 ARG B N 1
ATOM 707 C CA . ARG B 1 10 ? 7.977 -10.133 -8.875 1 95.75 10 ARG B CA 1
ATOM 708 C C . ARG B 1 10 ? 8.719 -11.219 -9.633 1 95.75 10 ARG B C 1
ATOM 710 O O . ARG B 1 10 ? 9.023 -11.062 -10.82 1 95.75 10 ARG B O 1
ATOM 717 N N . ASP B 1 11 ? 9.023 -12.344 -8.938 1 97.25 11 ASP B N 1
ATOM 718 C CA . ASP B 1 11 ? 9.695 -13.477 -9.57 1 97.25 11 ASP B CA 1
ATOM 719 C C . ASP B 1 11 ? 8.852 -14.047 -10.711 1 97.25 11 ASP B C 1
ATOM 721 O O . ASP B 1 11 ? 9.375 -14.344 -11.781 1 97.25 11 ASP B O 1
ATOM 725 N N . GLN B 1 12 ? 7.547 -14.164 -10.445 1 96.75 12 GLN B N 1
ATOM 726 C CA . GLN B 1 12 ? 6.645 -14.703 -11.453 1 96.75 12 GLN B CA 1
ATOM 727 C C . GLN B 1 12 ? 6.559 -13.773 -12.664 1 96.75 12 GLN B C 1
ATOM 729 O O . GLN B 1 12 ? 6.504 -14.242 -13.805 1 96.75 12 GLN B O 1
ATOM 734 N N . ARG B 1 13 ? 6.578 -12.516 -12.461 1 94.5 13 ARG B N 1
ATOM 735 C CA . ARG B 1 13 ? 6.613 -11.562 -13.562 1 94.5 13 ARG B CA 1
ATOM 736 C C . ARG B 1 13 ? 7.898 -11.711 -14.375 1 94.5 13 ARG B C 1
ATOM 738 O O . ARG B 1 13 ? 7.863 -11.703 -15.602 1 94.5 13 ARG B O 1
ATOM 745 N N . ASN B 1 14 ? 8.992 -11.828 -13.727 1 93.62 14 ASN B N 1
ATOM 746 C CA . ASN B 1 14 ? 10.281 -11.984 -14.383 1 93.62 14 ASN B CA 1
ATOM 747 C C . ASN B 1 14 ? 10.344 -13.266 -15.211 1 93.62 14 ASN B C 1
ATOM 749 O O . ASN B 1 14 ? 11.062 -13.328 -16.203 1 93.62 14 ASN B O 1
ATOM 753 N N . LEU B 1 15 ? 9.555 -14.25 -14.844 1 95.44 15 LEU B N 1
ATOM 754 C CA . LEU B 1 15 ? 9.477 -15.523 -15.555 1 95.44 15 LEU B CA 1
ATOM 755 C C . LEU B 1 15 ? 8.555 -15.414 -16.766 1 95.44 15 LEU B C 1
ATOM 757 O O . LEU B 1 15 ? 8.484 -16.344 -17.578 1 95.44 15 LEU B O 1
ATOM 761 N N . GLY B 1 16 ? 7.785 -14.234 -16.875 1 92.94 16 GLY B N 1
ATOM 762 C CA . GLY B 1 16 ? 6.918 -14.016 -18.016 1 92.94 16 GLY B CA 1
ATOM 763 C C . GLY B 1 16 ? 5.484 -14.445 -17.766 1 92.94 16 GLY B C 1
ATOM 764 O O . GLY B 1 16 ? 4.719 -14.625 -18.719 1 92.94 16 GLY B O 1
ATOM 765 N N . ASN B 1 17 ? 5.133 -14.695 -16.469 1 95.62 17 ASN B N 1
ATOM 766 C CA . ASN B 1 17 ? 3.816 -15.242 -16.172 1 95.62 17 ASN B CA 1
ATOM 767 C C . ASN B 1 17 ? 2.791 -14.141 -15.922 1 95.62 17 ASN B C 1
ATOM 769 O O . ASN B 1 17 ? 1.705 -14.398 -15.398 1 95.62 17 ASN B O 1
ATOM 773 N N . LYS B 1 18 ? 3.168 -12.969 -16.125 1 91.94 18 LYS B N 1
ATOM 774 C CA . LYS B 1 18 ? 2.258 -11.828 -16.203 1 91.94 18 LYS B CA 1
ATOM 775 C C . LYS B 1 18 ? 2.217 -11.25 -17.609 1 91.94 18 LYS B C 1
ATOM 777 O O . LYS B 1 18 ? 3.254 -10.883 -18.172 1 91.94 18 LYS B O 1
ATOM 782 N N . GLY B 1 19 ? 1.059 -11.289 -18.25 1 81 19 GLY B N 1
ATOM 783 C CA . GLY B 1 19 ? 0.911 -10.742 -19.594 1 81 19 GLY B CA 1
ATOM 784 C C . GLY B 1 19 ? 0.007 -9.523 -19.641 1 81 19 GLY B C 1
ATOM 785 O O . GLY B 1 19 ? -0.268 -8.906 -18.625 1 81 19 GLY B O 1
ATOM 786 N N . ASN B 1 20 ? -0.376 -9.117 -20.922 1 77.88 20 ASN B N 1
ATOM 787 C CA . ASN B 1 20 ? -1.228 -7.949 -21.125 1 77.88 20 ASN B CA 1
ATOM 788 C C . ASN B 1 20 ? -2.604 -8.141 -20.484 1 77.88 20 ASN B C 1
ATOM 790 O O . ASN B 1 20 ? -3.238 -7.18 -20.062 1 77.88 20 ASN B O 1
ATOM 794 N N . GLY B 1 21 ? -2.928 -9.375 -20.344 1 81.62 21 GLY B N 1
ATOM 795 C CA . GLY B 1 21 ? -4.254 -9.688 -19.828 1 81.62 21 GLY B CA 1
ATOM 796 C C . GLY B 1 21 ? -4.27 -9.977 -18.344 1 81.62 21 GLY B C 1
ATOM 797 O O . GLY B 1 21 ? -5.309 -10.336 -17.781 1 81.62 21 GLY B O 1
ATOM 798 N N . GLY B 1 22 ? -3.148 -9.922 -17.703 1 89.94 22 GLY B N 1
ATOM 799 C CA . GLY B 1 22 ? -3.115 -10.219 -16.281 1 89.94 22 GLY B CA 1
ATOM 800 C C . GLY B 1 22 ? -2.189 -11.367 -15.922 1 89.94 22 GLY B C 1
ATOM 801 O O . GLY B 1 22 ? -1.286 -11.703 -16.703 1 89.94 22 GLY B O 1
ATOM 802 N N . TRP B 1 23 ? -2.375 -11.898 -14.711 1 95.81 23 TRP B N 1
ATOM 803 C CA . TRP B 1 23 ? -1.546 -12.984 -14.203 1 95.81 23 TRP B CA 1
ATOM 804 C C . TRP B 1 23 ? -2.041 -14.336 -14.711 1 95.81 23 TRP B C 1
ATOM 806 O O . TRP B 1 23 ? -3.248 -14.586 -14.75 1 95.81 23 TRP B O 1
ATOM 816 N N . LYS B 1 24 ? -1.108 -15.195 -15.148 1 96.12 24 LYS B N 1
ATOM 817 C CA . LYS B 1 24 ? -1.438 -16.594 -15.438 1 96.12 24 LYS B CA 1
ATOM 818 C C . LYS B 1 24 ? -1.869 -17.312 -14.164 1 96.12 24 LYS B C 1
ATOM 820 O O . LYS B 1 24 ? -1.356 -17.047 -13.078 1 96.12 24 LYS B O 1
ATOM 825 N N . ARG B 1 25 ? -2.666 -18.266 -14.375 1 96.31 25 ARG B N 1
ATOM 826 C CA . ARG B 1 25 ? -3.146 -19.031 -13.227 1 96.31 25 ARG B CA 1
ATOM 827 C C . ARG B 1 25 ? -1.989 -19.703 -12.5 1 96.31 25 ARG B C 1
ATOM 829 O O . ARG B 1 25 ? -2.016 -19.844 -11.273 1 96.31 25 ARG B O 1
ATOM 836 N N . SER B 1 26 ? -1.067 -20.172 -13.242 1 96.88 26 SER B N 1
ATOM 837 C CA . SER B 1 26 ? 0.087 -20.844 -12.664 1 96.88 26 SER B CA 1
ATOM 838 C C . SER B 1 26 ? 0.863 -19.922 -11.734 1 96.88 26 SER B C 1
ATOM 840 O O . SER B 1 26 ? 1.408 -20.375 -10.719 1 96.88 26 SER B O 1
ATOM 842 N N . ALA B 1 27 ? 0.914 -18.656 -12.039 1 98.12 27 ALA B N 1
ATOM 843 C CA . ALA B 1 27 ? 1.605 -17.672 -11.211 1 98.12 27 ALA B CA 1
ATOM 844 C C . ALA B 1 27 ? 0.885 -17.484 -9.875 1 98.12 27 ALA B C 1
ATOM 846 O O . ALA B 1 27 ? 1.521 -17.453 -8.82 1 98.12 27 ALA B O 1
ATOM 847 N N . LEU B 1 28 ? -0.459 -17.375 -10.008 1 98.38 28 LEU B N 1
ATOM 848 C CA . LEU B 1 28 ? -1.262 -17.203 -8.797 1 98.38 28 LEU B CA 1
ATOM 849 C C . LEU B 1 28 ? -1.163 -18.438 -7.902 1 98.38 28 LEU B C 1
ATOM 851 O O . LEU B 1 28 ? -1.065 -18.312 -6.68 1 98.38 28 LEU B O 1
ATOM 855 N N . ASN B 1 29 ? -1.108 -19.594 -8.555 1 98.62 29 ASN B N 1
ATOM 856 C CA . ASN B 1 29 ? -0.948 -20.844 -7.812 1 98.62 29 ASN B CA 1
ATOM 857 C C . ASN B 1 29 ? 0.406 -20.906 -7.113 1 98.62 29 ASN B C 1
ATOM 859 O O . ASN B 1 29 ? 0.499 -21.375 -5.977 1 98.62 29 ASN B O 1
ATOM 863 N N . ALA B 1 30 ? 1.427 -20.453 -7.844 1 98.5 30 ALA B N 1
ATOM 864 C CA . ALA B 1 30 ? 2.768 -20.453 -7.266 1 98.5 30 ALA B CA 1
ATOM 865 C C . ALA B 1 30 ? 2.834 -19.547 -6.039 1 98.5 30 ALA B C 1
ATOM 867 O O . ALA B 1 30 ? 3.422 -19.922 -5.02 1 98.5 30 ALA B O 1
ATOM 868 N N . ALA B 1 31 ? 2.236 -18.391 -6.129 1 98.62 31 ALA B N 1
ATOM 869 C CA . ALA B 1 31 ? 2.205 -17.453 -5.012 1 98.62 31 ALA B CA 1
ATOM 870 C C . ALA B 1 31 ? 1.429 -18.031 -3.832 1 98.62 31 ALA B C 1
ATOM 872 O O . ALA B 1 31 ? 1.879 -17.953 -2.686 1 98.62 31 ALA B O 1
ATOM 873 N N . ALA B 1 32 ? 0.316 -18.641 -4.141 1 98.81 32 ALA B N 1
ATOM 874 C CA . ALA B 1 32 ? -0.501 -19.25 -3.092 1 98.81 32 ALA B CA 1
ATOM 875 C C . ALA B 1 32 ? 0.268 -20.344 -2.369 1 98.81 32 ALA B C 1
ATOM 877 O O . ALA B 1 32 ? 0.256 -20.422 -1.137 1 98.81 32 ALA B O 1
ATOM 878 N N . THR B 1 33 ? 0.94 -21.219 -3.139 1 98.5 33 THR B N 1
ATOM 879 C CA . THR B 1 33 ? 1.725 -22.312 -2.594 1 98.5 33 THR B CA 1
ATOM 880 C C . THR B 1 33 ? 2.852 -21.797 -1.707 1 98.5 33 THR B C 1
ATOM 882 O O . THR B 1 33 ? 3.062 -22.297 -0.602 1 98.5 33 THR B O 1
ATOM 885 N N . MET B 1 34 ? 3.504 -20.781 -2.213 1 98.44 34 MET B N 1
ATOM 886 C CA . MET B 1 34 ? 4.617 -20.203 -1.454 1 98.44 34 MET B CA 1
ATOM 887 C C . MET B 1 34 ? 4.129 -19.609 -0.142 1 98.44 34 MET B C 1
ATOM 889 O O . MET B 1 34 ? 4.746 -19.797 0.906 1 98.44 34 MET B O 1
ATOM 893 N N . LEU B 1 35 ? 3.045 -18.875 -0.19 1 98.5 35 LEU B N 1
ATOM 894 C CA . LEU B 1 35 ? 2.492 -18.266 1.02 1 98.5 35 LEU B CA 1
ATOM 895 C C . LEU B 1 35 ? 2.037 -19.344 2 1 98.5 35 LEU B C 1
ATOM 897 O O . LEU B 1 35 ? 2.305 -19.25 3.199 1 98.5 35 LEU B O 1
ATOM 901 N N . SER B 1 36 ? 1.41 -20.328 1.456 1 98.5 36 SER B N 1
ATOM 902 C CA . SER B 1 36 ? 0.911 -21.406 2.299 1 98.5 36 SER B CA 1
ATOM 903 C C . SER B 1 36 ? 2.055 -22.141 2.992 1 98.5 36 SER B C 1
ATOM 905 O O . SER B 1 36 ? 1.979 -22.422 4.191 1 98.5 36 SER B O 1
ATOM 907 N N . THR B 1 37 ? 3.078 -22.484 2.256 1 97.75 37 THR B N 1
ATOM 908 C CA . THR B 1 37 ? 4.23 -23.203 2.775 1 97.75 37 THR B CA 1
ATOM 909 C C . THR B 1 37 ? 5.012 -22.344 3.764 1 97.75 37 THR B C 1
ATOM 911 O O . THR B 1 37 ? 5.395 -22.828 4.836 1 97.75 37 THR B O 1
ATOM 914 N N . SER B 1 38 ? 5.195 -21.078 3.457 1 97.31 38 SER B N 1
ATOM 915 C CA . SER B 1 38 ? 6.02 -20.188 4.27 1 97.31 38 SER B CA 1
ATOM 916 C C . SER B 1 38 ? 5.348 -19.875 5.605 1 97.31 38 SER B C 1
ATOM 918 O O . SER B 1 38 ? 6.027 -19.719 6.625 1 97.31 38 SER B O 1
ATOM 920 N N . PHE B 1 39 ? 4.055 -19.812 5.617 1 97.88 39 PHE B N 1
ATOM 921 C CA . PHE B 1 39 ? 3.352 -19.359 6.805 1 97.88 39 PHE B CA 1
ATOM 922 C C . PHE B 1 39 ? 2.498 -20.469 7.395 1 97.88 39 PHE B C 1
ATOM 924 O O . PHE B 1 39 ? 1.819 -20.281 8.406 1 97.88 39 PHE B O 1
ATOM 931 N N . ASN B 1 40 ? 2.551 -21.641 6.875 1 97.81 40 ASN B N 1
ATOM 932 C CA . ASN B 1 40 ? 1.781 -22.781 7.336 1 97.81 40 ASN B CA 1
ATOM 933 C C . ASN B 1 40 ? 0.294 -22.453 7.441 1 97.81 40 ASN B C 1
ATOM 935 O O . ASN B 1 40 ? -0.325 -22.688 8.484 1 97.81 40 ASN B O 1
ATOM 939 N N . VAL B 1 41 ? -0.316 -21.891 6.371 1 98 41 VAL B N 1
ATOM 940 C CA . VAL B 1 41 ? -1.729 -21.562 6.215 1 98 41 VAL B CA 1
ATOM 941 C C . VAL B 1 41 ? -2.227 -22.047 4.855 1 98 41 VAL B C 1
ATOM 943 O O . VAL B 1 41 ? -1.429 -22.453 4 1 98 41 VAL B O 1
ATOM 946 N N . ASN B 1 42 ? -3.525 -22.016 4.723 1 98.12 42 ASN B N 1
ATOM 947 C CA . ASN B 1 42 ? -4.125 -22.406 3.449 1 98.12 42 ASN B CA 1
ATOM 948 C C . ASN B 1 42 ? -4.496 -21.172 2.615 1 98.12 42 ASN B C 1
ATOM 950 O O . ASN B 1 42 ? -5.488 -20.5 2.896 1 98.12 42 ASN B O 1
ATOM 954 N N . VAL B 1 43 ? -3.74 -20.844 1.658 1 98.31 43 VAL B N 1
ATOM 955 C CA . VAL B 1 43 ? -3.967 -19.734 0.744 1 98.31 43 VAL B CA 1
ATOM 956 C C . VAL B 1 43 ? -4.305 -20.266 -0.647 1 98.31 43 VAL B C 1
ATOM 958 O O . VAL B 1 43 ? -3.635 -21.172 -1.15 1 98.31 43 VAL B O 1
ATOM 961 N N . THR B 1 44 ? -5.375 -19.781 -1.239 1 98.44 44 THR B N 1
ATOM 962 C CA . THR B 1 44 ? -5.773 -20.188 -2.584 1 98.44 44 THR B CA 1
ATOM 963 C C . THR B 1 44 ? -5.352 -19.141 -3.611 1 98.44 44 THR B C 1
ATOM 965 O O . THR B 1 44 ? -5.008 -18.016 -3.252 1 98.44 44 THR B O 1
ATOM 968 N N . SER B 1 45 ? -5.398 -19.516 -4.859 1 97.94 45 SER B N 1
ATOM 969 C CA . SER B 1 45 ? -5.121 -18.594 -5.953 1 97.94 45 SER B CA 1
ATOM 970 C C . SER B 1 45 ? -6.109 -17.422 -5.953 1 97.94 45 SER B C 1
ATOM 972 O O . SER B 1 45 ? -5.742 -16.297 -6.281 1 97.94 45 SER B O 1
ATOM 974 N N . ASP B 1 46 ? -7.34 -17.703 -5.613 1 98.12 46 ASP B N 1
ATOM 975 C CA . ASP B 1 46 ? -8.352 -16.656 -5.562 1 98.12 46 ASP B CA 1
ATOM 976 C C . ASP B 1 46 ? -8.039 -15.641 -4.469 1 98.12 46 ASP B C 1
ATOM 978 O O . ASP B 1 46 ? -8.305 -14.445 -4.629 1 98.12 46 ASP B O 1
ATOM 982 N N . ASN B 1 47 ? -7.484 -16.109 -3.301 1 98.44 47 ASN B N 1
ATOM 983 C CA . ASN B 1 47 ? -7.035 -15.195 -2.258 1 98.44 47 ASN B CA 1
ATOM 984 C C . ASN B 1 47 ? -5.961 -14.234 -2.773 1 98.44 47 ASN B C 1
ATOM 986 O O . ASN B 1 47 ? -5.988 -13.047 -2.467 1 98.44 47 ASN B O 1
ATOM 990 N N . VAL B 1 48 ? -5.078 -14.805 -3.475 1 98.25 48 VAL B N 1
ATOM 991 C CA . VAL B 1 48 ? -3.979 -14.008 -4.012 1 98.25 48 VAL B CA 1
ATOM 992 C C . VAL B 1 48 ? -4.52 -12.969 -4.992 1 98.25 48 VAL B C 1
ATOM 994 O O . VAL B 1 48 ? -4.16 -11.797 -4.922 1 98.25 48 VAL B O 1
ATOM 997 N N . LYS B 1 49 ? -5.371 -13.469 -5.828 1 97.31 49 LYS B N 1
ATOM 998 C CA . LYS B 1 49 ? -5.996 -12.578 -6.805 1 97.31 49 LYS B CA 1
ATOM 999 C C . LYS B 1 49 ? -6.699 -11.414 -6.117 1 97.31 49 LYS B C 1
ATOM 1001 O O . LYS B 1 49 ? -6.555 -10.258 -6.535 1 97.31 49 LYS B O 1
ATOM 1006 N N . ASN B 1 50 ? -7.422 -11.672 -5.164 1 97.56 50 ASN B N 1
ATOM 1007 C CA . ASN B 1 50 ? -8.156 -10.641 -4.434 1 97.56 50 ASN B CA 1
ATOM 1008 C C . ASN B 1 50 ? -7.203 -9.664 -3.742 1 97.56 50 ASN B C 1
ATOM 1010 O O . ASN B 1 50 ? -7.496 -8.469 -3.648 1 97.56 50 ASN B O 1
ATOM 1014 N N . ARG B 1 51 ? -6.066 -10.25 -3.242 1 97.56 51 ARG B N 1
ATOM 1015 C CA . ARG B 1 51 ? -5.086 -9.391 -2.588 1 97.56 51 ARG B CA 1
ATOM 1016 C C . ARG B 1 51 ? -4.461 -8.414 -3.584 1 97.56 51 ARG B C 1
ATOM 1018 O O . ARG B 1 51 ? -4.223 -7.254 -3.256 1 97.56 51 ARG B O 1
ATOM 1025 N N . ILE B 1 52 ? -4.266 -8.906 -4.758 1 95.75 52 ILE B N 1
ATOM 1026 C CA . ILE B 1 52 ? -3.717 -8.055 -5.805 1 95.75 52 ILE B CA 1
ATOM 1027 C C . ILE B 1 52 ? -4.707 -6.938 -6.137 1 95.75 52 ILE B C 1
ATOM 1029 O O . ILE B 1 52 ? -4.312 -5.789 -6.348 1 95.75 52 ILE B O 1
ATOM 1033 N N . LYS B 1 53 ? -5.965 -7.285 -6.168 1 95.38 53 LYS B N 1
ATOM 1034 C CA . LYS B 1 53 ? -7 -6.281 -6.391 1 95.38 53 LYS B CA 1
ATOM 1035 C C . LYS B 1 53 ? -6.949 -5.191 -5.324 1 95.38 53 LYS B C 1
ATOM 1037 O O . LYS B 1 53 ? -7.125 -4.008 -5.633 1 95.38 53 LYS B O 1
ATOM 1042 N N . LEU B 1 54 ? -6.703 -5.582 -4.09 1 95.5 54 LEU B N 1
ATOM 1043 C CA . LEU B 1 54 ? -6.602 -4.613 -3.002 1 95.5 54 LEU B CA 1
ATOM 1044 C C . LEU B 1 54 ? -5.371 -3.73 -3.17 1 95.5 54 LEU B C 1
ATOM 1046 O O . LEU B 1 54 ? -5.418 -2.529 -2.895 1 95.5 54 LEU B O 1
ATOM 1050 N N . TRP B 1 55 ? -4.273 -4.324 -3.596 1 94.06 55 TRP B N 1
ATOM 1051 C CA . TRP B 1 55 ? -3.068 -3.551 -3.881 1 94.06 55 TRP B CA 1
ATOM 1052 C C . TRP B 1 55 ? -3.35 -2.465 -4.914 1 94.06 55 TRP B C 1
ATOM 1054 O O . TRP B 1 55 ? -2.949 -1.312 -4.738 1 94.06 55 TRP B O 1
ATOM 1064 N N . ARG B 1 56 ? -4.09 -2.869 -5.977 1 91.69 56 ARG B N 1
ATOM 1065 C CA . ARG B 1 56 ? -4.398 -1.937 -7.059 1 91.69 56 ARG B CA 1
ATOM 1066 C C . ARG B 1 56 ? -5.266 -0.787 -6.559 1 91.69 56 ARG B C 1
ATOM 1068 O O . ARG B 1 56 ? -5.047 0.369 -6.93 1 91.69 56 ARG B O 1
ATOM 1075 N N . SER B 1 57 ? -6.223 -1.158 -5.801 1 93 57 SER B N 1
ATOM 1076 C CA . SER B 1 57 ? -7.098 -0.132 -5.246 1 93 57 SER B CA 1
ATOM 1077 C C . SER B 1 57 ? -6.32 0.862 -4.395 1 93 57 SER B C 1
ATOM 1079 O O . SER B 1 57 ? -6.48 2.076 -4.543 1 93 57 SER B O 1
ATOM 1081 N N . TRP B 1 58 ? -5.453 0.335 -3.545 1 92.69 58 TRP B N 1
ATOM 1082 C CA . TRP B 1 58 ? -4.652 1.171 -2.654 1 92.69 58 TRP B CA 1
ATOM 1083 C C . TRP B 1 58 ? -3.629 1.98 -3.441 1 92.69 58 TRP B C 1
ATOM 1085 O O . TRP B 1 58 ? -3.34 3.129 -3.1 1 92.69 58 TRP B O 1
ATOM 1095 N N . TYR B 1 59 ? -3.074 1.347 -4.461 1 89.19 59 TYR B N 1
ATOM 1096 C CA . TYR B 1 59 ? -2.17 2.057 -5.359 1 89.19 59 TYR B CA 1
ATOM 1097 C C . TYR B 1 59 ? -2.842 3.293 -5.941 1 89.19 59 TYR B C 1
ATOM 1099 O O . TYR B 1 59 ? -2.24 4.371 -5.992 1 89.19 59 TYR B O 1
ATOM 1107 N N . GLY B 1 60 ? -4.043 3.178 -6.348 1 89.12 60 GLY B N 1
ATOM 1108 C CA . GLY B 1 60 ? -4.793 4.301 -6.883 1 89.12 60 GLY B CA 1
ATOM 1109 C C . GLY B 1 60 ? -4.961 5.438 -5.895 1 89.12 60 GLY B C 1
ATOM 1110 O O . GLY B 1 60 ? -4.766 6.602 -6.242 1 89.12 60 GLY B O 1
ATOM 1111 N N . ILE B 1 61 ? -5.23 5.129 -4.734 1 91.19 61 ILE B N 1
ATOM 1112 C CA . ILE B 1 61 ? -5.461 6.113 -3.68 1 91.19 61 ILE B CA 1
ATOM 1113 C C . ILE B 1 61 ? -4.156 6.836 -3.355 1 91.19 61 ILE B C 1
ATOM 1115 O O . ILE B 1 61 ? -4.105 8.07 -3.355 1 91.19 61 ILE B O 1
ATOM 1119 N N . VAL B 1 62 ? -3.094 6.055 -3.152 1 91.5 62 VAL B N 1
ATOM 1120 C CA . VAL B 1 62 ? -1.812 6.613 -2.734 1 91.5 62 VAL B CA 1
ATOM 1121 C C . VAL B 1 62 ? -1.217 7.445 -3.867 1 91.5 62 VAL B C 1
ATOM 1123 O O . VAL B 1 62 ? -0.643 8.508 -3.629 1 91.5 62 VAL B O 1
ATOM 1126 N N . SER B 1 63 ? -1.414 6.984 -5.109 1 87.88 63 SER B N 1
ATOM 1127 C CA . SER B 1 63 ? -0.915 7.734 -6.258 1 87.88 63 SER B CA 1
ATOM 1128 C C . SER B 1 63 ? -1.576 9.102 -6.355 1 87.88 63 SER B C 1
ATOM 1130 O O . SER B 1 63 ? -0.92 10.094 -6.691 1 87.88 63 SER B O 1
ATOM 1132 N N . GLY B 1 64 ? -2.85 9.18 -6.145 1 88.19 64 GLY B N 1
ATOM 1133 C CA . GLY B 1 64 ? -3.564 10.445 -6.16 1 88.19 64 GLY B CA 1
ATOM 1134 C C . GLY B 1 64 ? -3.09 11.414 -5.09 1 88.19 64 GLY B C 1
ATOM 1135 O O . GLY B 1 64 ? -2.996 12.617 -5.332 1 88.19 64 GLY B O 1
ATOM 1136 N N . ILE B 1 65 ? -2.76 10.914 -3.971 1 90.94 65 ILE B N 1
ATOM 1137 C CA . ILE B 1 65 ? -2.324 11.719 -2.84 1 90.94 65 ILE B CA 1
ATOM 1138 C C . ILE B 1 65 ? -0.9 12.219 -3.078 1 90.94 65 ILE B C 1
ATOM 1140 O O . ILE B 1 65 ? -0.613 13.406 -2.904 1 90.94 65 ILE B O 1
ATOM 1144 N N . LEU B 1 66 ? -0.02 11.367 -3.502 1 84.31 66 LEU B N 1
ATOM 1145 C CA . LEU B 1 66 ? 1.401 11.656 -3.646 1 84.31 66 LEU B CA 1
ATOM 1146 C C . LEU B 1 66 ? 1.669 12.43 -4.938 1 84.31 66 LEU B C 1
ATOM 1148 O O . LEU B 1 66 ? 2.68 13.125 -5.051 1 84.31 66 LEU B O 1
ATOM 1152 N N . GLY B 1 67 ? 0.61 12.492 -5.793 1 73.12 67 GLY B N 1
ATOM 1153 C CA . GLY B 1 67 ? 0.781 13.172 -7.07 1 73.12 67 GLY B CA 1
ATOM 1154 C C . GLY B 1 67 ? 1.729 12.445 -8.008 1 73.12 67 GLY B C 1
ATOM 1155 O O . GLY B 1 67 ? 2.322 13.062 -8.898 1 73.12 67 GLY B O 1
ATOM 1156 N N . GLN B 1 68 ? 2.324 11.414 -7.648 1 59.88 68 GLN B N 1
ATOM 1157 C CA . GLN B 1 68 ? 3.232 10.648 -8.492 1 59.88 68 GLN B CA 1
ATOM 1158 C C . GLN B 1 68 ? 2.516 10.109 -9.727 1 59.88 68 GLN B C 1
ATOM 1160 O O . GLN B 1 68 ? 3.158 9.742 -10.711 1 59.88 68 GLN B O 1
ATOM 1165 N N . SER B 1 69 ? 1.287 10.117 -9.75 1 52.19 69 SER B N 1
ATOM 1166 C CA . SER B 1 69 ? 0.853 9.766 -11.094 1 52.19 69 SER B CA 1
ATOM 1167 C C . SER B 1 69 ? 1.56 10.617 -12.148 1 52.19 69 SER B C 1
ATOM 1169 O O . SER B 1 69 ? 1.768 10.172 -13.273 1 52.19 69 SER B O 1
ATOM 1171 N N . GLY B 1 70 ? 1.488 12.078 -11.922 1 43.81 70 GLY B N 1
ATOM 1172 C CA . GLY B 1 70 ? 2.092 13.023 -12.852 1 43.81 70 GLY B CA 1
ATOM 1173 C C . GLY B 1 70 ? 3.607 13.039 -12.781 1 43.81 70 GLY B C 1
ATOM 1174 O O . GLY B 1 70 ? 4.199 13.992 -12.266 1 43.81 70 GLY B O 1
ATOM 1175 N N . PHE B 1 71 ? 4.398 12.297 -12.469 1 43.09 71 PHE B N 1
ATOM 1176 C CA . PHE B 1 71 ? 5.77 12.508 -12.914 1 43.09 71 PHE B CA 1
ATOM 1177 C C . PHE B 1 71 ? 5.797 13.219 -14.258 1 43.09 71 PHE B C 1
ATOM 1179 O O . PHE B 1 71 ? 5.52 12.609 -15.297 1 43.09 71 PHE B O 1
ATOM 1186 N N . ASP B 1 72 ? 5.191 14.281 -14.391 1 38.38 72 ASP B N 1
ATOM 1187 C CA . ASP B 1 72 ? 5.426 15.164 -15.531 1 38.38 72 ASP B CA 1
ATOM 1188 C C . ASP B 1 72 ? 6.922 15.297 -15.82 1 38.38 72 ASP B C 1
ATOM 1190 O O . ASP B 1 72 ? 7.688 15.742 -14.961 1 38.38 72 ASP B O 1
ATOM 1194 N N . TRP B 1 73 ? 7.559 14.336 -16.391 1 35.56 73 TRP B N 1
ATOM 1195 C CA . TRP B 1 73 ? 8.766 14.68 -17.141 1 35.56 73 TRP B CA 1
ATOM 1196 C C . TRP B 1 73 ? 8.664 16.078 -17.719 1 35.56 73 TRP B C 1
ATOM 1198 O O . TRP B 1 73 ? 7.68 16.422 -18.391 1 35.56 73 TRP B O 1
ATOM 1208 N N . ASP B 1 74 ? 9.031 17.172 -16.969 1 37.66 74 ASP B N 1
ATOM 1209 C CA . ASP B 1 74 ? 9.367 18.375 -17.703 1 37.66 74 ASP B CA 1
ATOM 1210 C C . ASP B 1 74 ? 10.016 18.031 -19.047 1 37.66 74 ASP B C 1
ATOM 1212 O O . ASP B 1 74 ? 11.141 17.531 -19.078 1 37.66 74 ASP B O 1
ATOM 1216 N N . GLY B 1 75 ? 9.508 17.359 -19.922 1 33 75 GLY B N 1
ATOM 1217 C CA . GLY B 1 75 ? 9.953 17.406 -21.297 1 33 75 GLY B CA 1
ATOM 1218 C C . GLY B 1 75 ? 10.359 18.797 -21.75 1 33 75 GLY B C 1
ATOM 1219 O O . GLY B 1 75 ? 10.656 19.031 -22.922 1 33 75 GLY B O 1
ATOM 1220 N N . THR B 1 76 ? 9.984 19.859 -21.062 1 33.28 76 THR B N 1
ATOM 1221 C CA . THR B 1 76 ? 10.578 21 -21.75 1 33.28 76 THR B CA 1
ATOM 1222 C C . THR B 1 76 ? 12.102 20.969 -21.625 1 33.28 76 THR B C 1
ATOM 1224 O O . THR B 1 76 ? 12.672 21.641 -20.75 1 33.28 76 THR B O 1
ATOM 1227 N N . LYS B 1 77 ? 12.867 19.938 -21.188 1 35.44 77 LYS B N 1
ATOM 1228 C CA . LYS B 1 77 ? 14.281 20.219 -21.422 1 35.44 77 LYS B CA 1
ATOM 1229 C C . LYS B 1 77 ? 14.523 20.688 -22.844 1 35.44 77 LYS B C 1
ATOM 1231 O O . LYS B 1 77 ? 15.664 20.984 -23.219 1 35.44 77 LYS B O 1
ATOM 1236 N N . HIS B 1 78 ? 13.797 20.281 -23.906 1 34.06 78 HIS B N 1
ATOM 1237 C CA . HIS B 1 78 ? 14.453 20.656 -25.156 1 34.06 78 HIS B CA 1
ATOM 1238 C C . HIS B 1 78 ? 14.383 22.172 -25.375 1 34.06 78 HIS B C 1
ATOM 1240 O O . HIS B 1 78 ? 13.891 22.609 -26.422 1 34.06 78 HIS B O 1
ATOM 1246 N N . MET B 1 79 ? 14.195 23.062 -24.406 1 27.75 79 MET B N 1
ATOM 1247 C CA . MET B 1 79 ? 14.352 24.328 -25.125 1 27.75 79 MET B CA 1
ATOM 1248 C C . MET B 1 79 ? 15.812 24.531 -25.531 1 27.75 79 MET B C 1
ATOM 1250 O O . MET B 1 79 ? 16.641 24.922 -24.703 1 27.75 79 MET B O 1
ATOM 1254 N N . ILE B 1 80 ? 16.609 23.562 -26.094 1 29.5 80 ILE B N 1
ATOM 1255 C CA . ILE B 1 80 ? 17.859 24.141 -26.547 1 29.5 80 ILE B CA 1
ATOM 1256 C C . ILE B 1 80 ? 17.594 25.359 -27.438 1 29.5 80 ILE B C 1
ATOM 1258 O O . ILE B 1 80 ? 16.828 25.266 -28.391 1 29.5 80 ILE B O 1
ATOM 1262 N N . THR B 1 81 ? 17.781 26.578 -26.734 1 24 81 THR B N 1
ATOM 1263 C CA . THR B 1 81 ? 18.359 27.531 -27.672 1 24 81 THR B CA 1
ATOM 1264 C C . THR B 1 81 ? 19.625 26.984 -28.297 1 24 81 THR B C 1
ATOM 1266 O O . THR B 1 81 ? 20.297 26.125 -27.719 1 24 81 THR B O 1
#

Nearest PDB structures (foldseek):
  3qtm-assembly2_B  TM=3.490E-01  e=9.006E+00  Schizosaccharomyces pombe
  8qrx-assembly1_A  TM=5.917E-01  e=9.953E-01  Streptomyces regensis

InterPro domains:
  IPR024752 Myb/SANT-like domain [PF12776] (1-81)